Protein AF-A0AAD4F049-F1 (afdb_monomer)

Nearest PDB structures (foldseek):
  7xn9-assembly1_A  TM=3.601E-01  e=4.756E+00  Homo sapiens
  7am2-assembly1_Aa  TM=3.212E-01  e=9.828E+00  Leishmania tarentolae

Organism: NCBI:txid669026

pLDDT: mean 72.78, std 15.52, range [33.69, 90.5]

InterPro domains:
  IPR034543 Long chronological lifespan protein 2 [PTHR38425] (4-133)
  IPR060592 Long 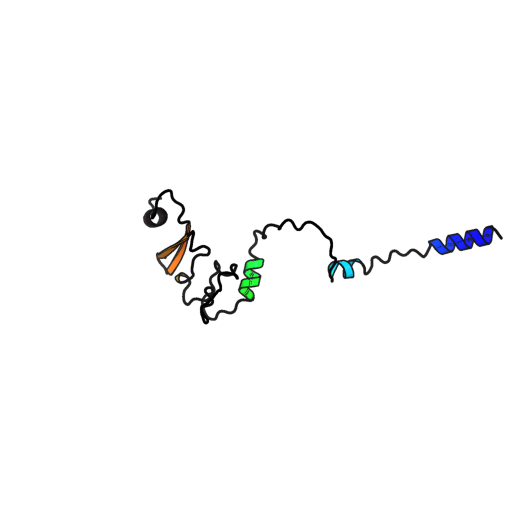chronological lifespan protein 2, C-terminal domain [PF28115] (82-130)

Solvent-accessible surface area (backbone atoms only — not comparable to full-atom values): 8768 Å² total; per-residue (Å²): 110,74,69,60,54,54,53,53,57,59,58,66,65,75,69,76,72,82,76,65,85,52,55,58,58,49,67,74,71,57,86,76,91,68,93,62,84,77,69,83,72,77,78,73,95,62,62,61,67,59,52,57,50,55,75,71,57,87,58,98,60,38,68,37,78,67,48,68,87,52,76,82,80,71,71,86,60,102,84,61,61,78,31,51,34,90,44,77,50,69,44,67,55,70,46,64,92,54,32,45,78,45,79,50,80,93,63,40,61,49,67,41,55,53,75,53,100,44,90,67,43,39,60,52,50,52,56,28,48,77,70,74,67,112

Secondary structure (DSSP, 8-state):
-HHHHHHHHHHHGGG----TTTHHHHHHHS----------PPPPSSSHHHHHHHHH---SSEEPGGGTT-STT--S-TT--TTEESSGGGPPPS-TTTEEEEEPGGG-EEEEE--SSSTTHHHHHHHHHHTT--

Structure (mmCIF, N/CA/C/O backbone):
data_AF-A0AAD4F049-F1
#
_entry.id   AF-A0AAD4F049-F1
#
loop_
_atom_site.group_PDB
_atom_site.id
_atom_site.type_symbol
_atom_site.label_atom_id
_atom_site.label_alt_id
_atom_site.label_comp_id
_atom_site.label_asym_id
_atom_site.label_entity_id
_atom_site.label_seq_id
_atom_site.pdbx_PDB_ins_code
_atom_site.Cartn_x
_atom_site.Cartn_y
_atom_site.Cartn_z
_atom_site.occupancy
_atom_site.B_iso_or_equiv
_atom_site.auth_seq_id
_atom_site.auth_comp_id
_atom_site.auth_asym_id
_atom_site.auth_atom_id
_atom_site.pdbx_PDB_model_num
ATOM 1 N N . MET A 1 1 ? 42.453 15.780 -72.897 1.00 61.88 1 MET A N 1
ATOM 2 C CA . MET A 1 1 ? 42.670 15.501 -71.460 1.00 61.88 1 MET A CA 1
ATOM 3 C C . MET A 1 1 ? 41.583 16.058 -70.543 1.00 61.88 1 MET A C 1
ATOM 5 O O . MET A 1 1 ? 41.029 15.272 -69.794 1.00 61.88 1 MET A O 1
ATOM 9 N N . MET A 1 2 ? 41.174 17.329 -70.645 1.00 69.31 2 MET A N 1
ATOM 10 C CA . MET A 1 2 ? 40.151 17.922 -69.751 1.00 69.31 2 MET A CA 1
ATOM 11 C C . MET A 1 2 ? 38.786 17.189 -69.731 1.00 69.31 2 MET A C 1
ATOM 13 O O . MET A 1 2 ? 38.181 17.028 -68.678 1.00 69.31 2 MET A O 1
ATOM 17 N N . ARG A 1 3 ? 38.311 16.691 -70.885 1.00 72.38 3 ARG A N 1
ATOM 18 C CA . ARG A 1 3 ? 37.024 15.970 -70.994 1.00 72.38 3 ARG A CA 1
ATOM 19 C C . ARG A 1 3 ? 37.028 14.592 -70.322 1.00 72.38 3 ARG A C 1
ATOM 21 O O . ARG A 1 3 ? 36.008 14.181 -69.787 1.00 72.38 3 ARG A O 1
ATOM 28 N N . LEU A 1 4 ? 38.171 13.906 -70.324 1.00 76.50 4 LEU A N 1
ATOM 29 C CA . LEU A 1 4 ? 38.323 12.605 -69.665 1.00 76.50 4 LEU A CA 1
ATOM 30 C C . LEU A 1 4 ? 38.364 12.767 -68.143 1.00 76.50 4 LEU A C 1
ATOM 32 O O . LEU A 1 4 ? 37.747 11.985 -67.433 1.00 76.50 4 LEU A O 1
ATOM 36 N N . VAL A 1 5 ? 39.008 13.831 -67.656 1.00 80.06 5 VAL A N 1
ATOM 37 C CA . VAL A 1 5 ? 39.028 14.180 -66.227 1.00 80.06 5 VAL A CA 1
ATOM 38 C C . VAL A 1 5 ? 37.625 14.542 -65.729 1.00 80.06 5 VAL A C 1
ATOM 40 O O . VAL A 1 5 ? 37.215 14.076 -64.672 1.00 80.06 5 VAL A O 1
ATOM 43 N N . ALA A 1 6 ? 36.855 15.303 -66.513 1.00 79.50 6 ALA A N 1
ATOM 44 C CA . ALA A 1 6 ? 35.480 15.662 -66.161 1.00 79.50 6 ALA A CA 1
ATOM 45 C C . ALA A 1 6 ? 34.540 14.443 -66.096 1.00 79.50 6 ALA A C 1
ATOM 47 O O . ALA A 1 6 ? 33.735 14.339 -65.174 1.00 79.50 6 ALA A O 1
ATOM 48 N N . LEU A 1 7 ? 34.665 13.499 -67.036 1.00 80.00 7 LEU A N 1
ATOM 49 C CA . LEU A 1 7 ? 33.872 12.264 -67.034 1.00 80.00 7 LEU A CA 1
ATOM 50 C C . LEU A 1 7 ? 34.252 11.334 -65.874 1.00 80.00 7 LEU A C 1
ATOM 52 O O . LEU A 1 7 ? 33.374 10.717 -65.276 1.00 80.00 7 LEU A O 1
ATOM 56 N N . LEU A 1 8 ? 35.538 11.280 -65.517 1.00 78.06 8 LEU A N 1
ATOM 57 C CA . LEU A 1 8 ? 36.014 10.512 -64.367 1.00 78.06 8 LEU A CA 1
ATOM 58 C C . LEU A 1 8 ? 35.466 11.082 -63.048 1.00 78.06 8 LEU A C 1
ATOM 60 O O . LEU A 1 8 ? 34.986 10.329 -62.206 1.00 78.06 8 LEU A O 1
ATOM 64 N N . LEU A 1 9 ? 35.467 12.411 -62.898 1.00 74.94 9 LEU A N 1
ATOM 65 C CA . LEU A 1 9 ? 34.910 13.101 -61.729 1.00 74.94 9 LEU A CA 1
ATOM 66 C C . LEU A 1 9 ? 33.395 12.902 -61.592 1.00 74.94 9 LEU A C 1
ATOM 68 O O . LEU A 1 9 ? 32.906 12.750 -60.476 1.00 74.94 9 LEU A O 1
ATOM 72 N N . LEU A 1 10 ? 32.657 12.853 -62.705 1.00 74.62 10 LEU A N 1
ATOM 73 C CA . LEU A 1 10 ? 31.208 12.634 -62.688 1.00 74.62 10 LEU A CA 1
ATOM 74 C C . LEU A 1 10 ? 30.830 11.180 -62.352 1.00 74.62 10 LEU A C 1
ATOM 76 O O . LEU A 1 10 ? 29.785 10.938 -61.757 1.00 74.62 10 LEU A O 1
ATOM 80 N N . ALA A 1 11 ? 31.684 10.208 -62.685 1.00 73.12 11 ALA A N 1
ATOM 81 C CA . ALA A 1 11 ? 31.480 8.814 -62.291 1.00 73.12 11 ALA A CA 1
ATOM 82 C C . ALA A 1 11 ? 31.688 8.605 -60.777 1.00 73.12 11 ALA A C 1
ATOM 84 O O . ALA A 1 11 ? 30.959 7.836 -60.150 1.00 73.12 11 ALA A O 1
ATOM 85 N N . LEU A 1 12 ? 32.630 9.336 -60.171 1.00 69.19 12 LEU A N 1
ATOM 86 C CA . LEU A 1 12 ? 32.981 9.227 -58.749 1.00 69.19 12 LEU A CA 1
ATOM 87 C C . LEU A 1 12 ? 31.875 9.713 -57.790 1.00 69.19 12 LEU A C 1
ATOM 89 O O . LEU A 1 12 ? 31.837 9.273 -56.644 1.00 69.19 12 LEU A O 1
ATOM 93 N N . THR A 1 13 ? 30.949 10.571 -58.231 1.00 64.75 13 THR A N 1
ATOM 94 C CA . THR A 1 13 ? 29.853 11.081 -57.379 1.00 64.75 13 THR A CA 1
ATOM 95 C C . THR A 1 13 ? 28.629 10.163 -57.329 1.00 64.75 13 THR A C 1
ATOM 97 O O . THR A 1 13 ? 27.791 10.312 -56.443 1.00 64.75 13 THR A O 1
ATOM 100 N N . SER A 1 14 ? 28.533 9.179 -58.230 1.00 60.84 14 SER A N 1
ATOM 101 C CA . SER A 1 14 ? 27.396 8.246 -58.308 1.00 60.84 14 SER A CA 1
ATOM 102 C C . SER A 1 14 ? 27.441 7.094 -57.289 1.00 60.84 14 SER A C 1
ATOM 104 O O . SER A 1 14 ? 26.481 6.337 -57.171 1.00 60.84 14 SER A O 1
ATOM 106 N N . ALA A 1 15 ? 28.527 6.984 -56.514 1.00 58.94 15 ALA A N 1
ATOM 107 C CA . ALA A 1 15 ? 28.755 5.912 -55.539 1.00 58.94 15 ALA A CA 1
ATOM 108 C C . ALA A 1 15 ? 28.466 6.305 -54.074 1.00 58.94 15 ALA A C 1
ATOM 110 O O . ALA A 1 15 ? 28.799 5.551 -53.160 1.00 58.94 15 ALA A O 1
ATOM 111 N N . VAL A 1 16 ? 27.841 7.459 -53.814 1.00 58.44 16 VAL A N 1
ATOM 112 C CA . VAL A 1 16 ? 27.399 7.818 -52.455 1.00 58.44 16 VAL A CA 1
ATOM 113 C C . VAL A 1 16 ? 26.030 7.189 -52.192 1.00 58.44 16 VAL A C 1
ATOM 115 O O . VAL A 1 16 ? 24.990 7.839 -52.256 1.00 58.44 16 VAL A O 1
ATOM 118 N N . SER A 1 17 ? 26.019 5.890 -51.894 1.00 59.31 17 SER A N 1
ATOM 119 C CA . SER A 1 17 ? 24.889 5.273 -51.202 1.00 59.31 17 SER A CA 1
ATOM 120 C C . SER A 1 17 ? 25.008 5.616 -49.720 1.00 59.31 17 SER A C 1
ATOM 122 O O . SER A 1 17 ? 25.937 5.156 -49.053 1.00 59.31 17 SER A O 1
ATOM 124 N N . ALA A 1 18 ? 24.088 6.407 -49.176 1.00 54.81 18 ALA A N 1
ATOM 125 C CA . ALA A 1 18 ? 23.991 6.544 -47.732 1.00 54.81 18 ALA A CA 1
ATOM 126 C C . ALA A 1 18 ? 23.428 5.227 -47.163 1.00 54.81 18 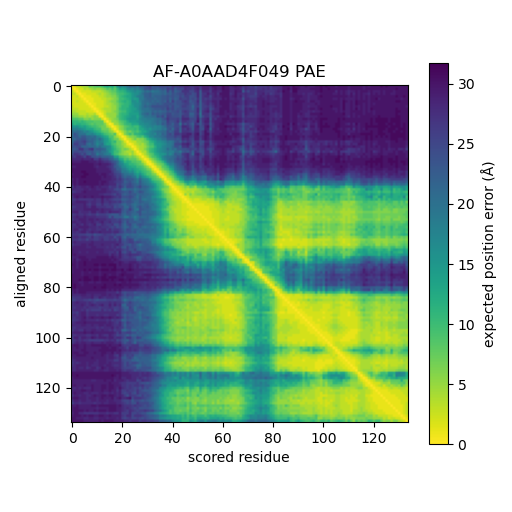ALA A C 1
ATOM 128 O O . ALA A 1 18 ? 22.225 4.977 -47.223 1.00 54.81 18 ALA A O 1
ATOM 129 N N . GLN A 1 19 ? 24.304 4.338 -46.681 1.00 55.53 19 GLN A N 1
ATOM 130 C CA . GLN A 1 19 ? 23.925 3.089 -46.011 1.00 55.53 19 GLN A CA 1
ATOM 131 C C . GLN A 1 19 ? 23.329 3.394 -44.627 1.00 55.53 19 GLN A C 1
ATOM 133 O O . GLN A 1 19 ? 23.933 3.141 -43.592 1.00 55.53 19 GLN A O 1
ATOM 138 N N . PHE A 1 20 ? 22.105 3.918 -44.598 1.00 55.56 20 PHE A N 1
ATOM 139 C CA . PHE A 1 20 ? 21.299 4.017 -43.375 1.00 55.56 20 PHE A CA 1
ATOM 140 C C . PHE A 1 20 ? 20.708 2.661 -42.937 1.00 55.56 20 PHE A C 1
ATOM 142 O O . PHE A 1 20 ? 19.957 2.607 -41.971 1.00 55.56 20 PHE A O 1
ATOM 149 N N . GLY A 1 21 ? 21.050 1.560 -43.617 1.00 56.00 21 GLY A N 1
ATOM 150 C CA . GLY A 1 21 ? 20.463 0.232 -43.403 1.00 56.00 21 GLY A CA 1
ATOM 151 C C . GLY A 1 21 ? 20.922 -0.522 -42.150 1.00 56.00 21 GLY A C 1
ATOM 152 O O . GLY A 1 21 ? 20.394 -1.592 -41.894 1.00 56.00 21 GLY A O 1
ATOM 153 N N . GLY A 1 22 ? 21.886 0.005 -41.384 1.00 57.00 22 GLY A N 1
ATOM 154 C CA . GLY A 1 22 ? 22.357 -0.608 -40.127 1.00 57.00 22 GLY A CA 1
ATOM 155 C C . GLY A 1 22 ? 22.693 0.385 -39.008 1.00 57.00 22 GLY A C 1
ATOM 156 O O . GLY A 1 22 ? 22.951 -0.020 -37.879 1.00 57.00 22 GLY A O 1
ATOM 157 N N . PHE A 1 23 ? 22.655 1.694 -39.286 1.00 60.00 23 PHE A N 1
ATOM 158 C CA . PHE A 1 23 ? 22.853 2.736 -38.272 1.00 60.00 23 PHE A CA 1
ATOM 159 C C . PHE A 1 23 ? 21.728 2.727 -37.227 1.00 60.00 23 PHE A C 1
ATOM 161 O O . PHE A 1 23 ? 21.985 2.895 -36.038 1.00 60.00 23 PHE A O 1
ATOM 168 N N . PHE A 1 24 ? 20.488 2.478 -37.662 1.00 57.94 24 PHE A N 1
ATOM 169 C CA . PHE A 1 24 ? 19.346 2.357 -36.758 1.00 57.94 24 PHE A CA 1
ATOM 170 C C . PHE A 1 24 ? 19.466 1.111 -35.872 1.00 57.94 24 PHE A C 1
ATOM 172 O O . PHE A 1 24 ? 19.338 1.231 -34.661 1.00 57.94 24 PHE A O 1
ATOM 179 N N . ASP A 1 25 ? 19.830 -0.057 -36.401 1.00 62.06 25 ASP A N 1
ATOM 180 C CA . ASP A 1 25 ? 20.053 -1.226 -35.539 1.00 62.06 25 ASP A CA 1
ATOM 181 C C . ASP A 1 25 ? 21.131 -0.958 -34.482 1.00 62.06 25 ASP A C 1
ATOM 183 O O . ASP A 1 25 ? 20.944 -1.282 -33.314 1.00 62.06 25 ASP A O 1
ATOM 187 N N . GLN A 1 26 ? 22.226 -0.285 -34.838 1.00 57.62 26 GLN A N 1
ATOM 188 C CA . GLN A 1 26 ? 23.323 -0.021 -33.905 1.00 57.62 26 GLN A CA 1
ATOM 189 C C . GLN A 1 26 ? 23.000 1.070 -32.867 1.00 57.62 26 GLN A C 1
ATOM 191 O O . GLN A 1 26 ? 23.416 0.960 -31.715 1.00 57.62 26 GLN A O 1
ATOM 196 N N . MET A 1 27 ? 22.212 2.087 -33.229 1.00 58.25 27 MET A N 1
ATOM 197 C CA . MET A 1 27 ? 21.791 3.140 -32.294 1.00 58.25 27 MET A CA 1
ATOM 198 C C . MET A 1 27 ? 20.699 2.661 -31.322 1.00 58.25 27 MET A C 1
ATOM 200 O O . MET A 1 27 ? 20.629 3.152 -30.197 1.00 58.25 27 MET A O 1
ATOM 204 N N . PHE A 1 28 ? 19.878 1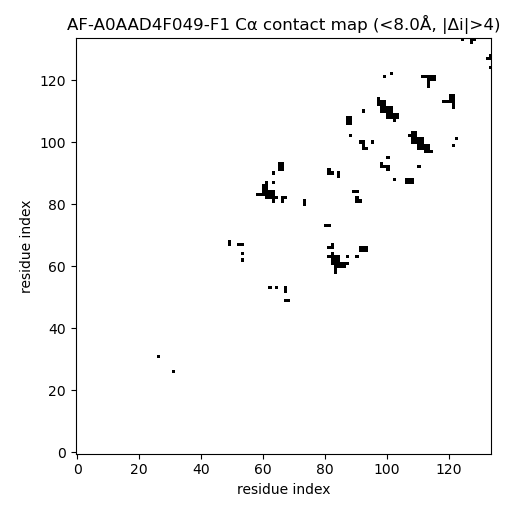.683 -31.726 1.00 63.38 28 PHE A N 1
ATOM 205 C CA . PHE A 1 28 ? 18.793 1.136 -30.905 1.00 63.38 28 PHE A CA 1
ATOM 206 C C . PHE A 1 28 ? 19.176 -0.145 -30.140 1.00 63.38 28 PHE A C 1
ATOM 208 O O . PHE A 1 28 ? 18.505 -0.474 -29.164 1.00 63.38 28 PHE A O 1
ATOM 215 N N . SER A 1 29 ? 20.253 -0.849 -30.522 1.00 55.38 29 SER A N 1
ATOM 216 C CA . SER A 1 29 ? 20.669 -2.102 -29.861 1.00 55.38 29 SER A CA 1
ATOM 217 C C . SER A 1 29 ? 21.842 -1.983 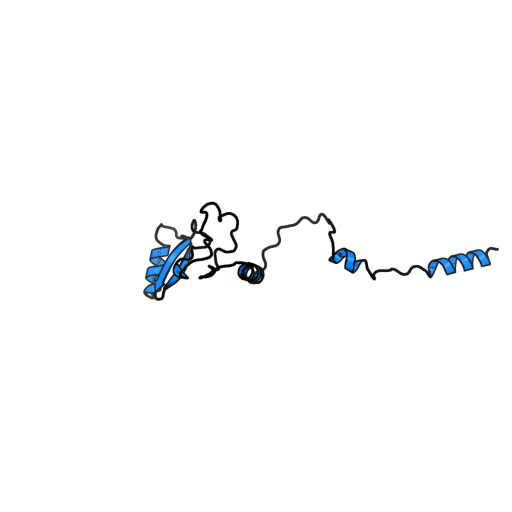-28.881 1.00 55.38 29 SER A C 1
ATOM 219 O O . SER A 1 29 ? 22.100 -2.941 -28.152 1.00 55.38 29 SER A O 1
ATOM 221 N N . GLY A 1 30 ? 22.538 -0.844 -28.778 1.00 54.22 30 GLY A N 1
ATOM 222 C CA . GLY A 1 30 ? 23.674 -0.774 -27.855 1.00 54.22 30 GLY A CA 1
ATOM 223 C C . GLY A 1 30 ? 24.322 0.593 -27.669 1.00 54.22 30 GLY A C 1
ATOM 224 O O . GLY A 1 30 ? 25.188 0.986 -28.437 1.00 54.22 30 GLY A O 1
ATOM 225 N N . GLY A 1 31 ? 23.991 1.248 -26.551 1.00 55.09 31 GLY A N 1
ATOM 226 C CA . GLY A 1 31 ? 24.962 2.025 -25.771 1.00 55.09 31 GLY A CA 1
ATOM 227 C C . GLY A 1 31 ? 25.519 3.301 -26.407 1.00 55.09 31 GLY A C 1
ATOM 228 O O . GLY A 1 31 ? 26.731 3.455 -26.510 1.00 55.09 31 GLY A O 1
ATOM 229 N N . GLY A 1 32 ? 24.657 4.257 -26.756 1.00 45.31 32 GLY A N 1
ATOM 230 C CA . GLY A 1 32 ? 25.068 5.635 -27.030 1.00 45.31 32 GLY A CA 1
ATOM 231 C C . GLY A 1 32 ? 25.015 6.497 -25.767 1.00 45.31 32 GLY A C 1
ATOM 232 O O . GLY A 1 32 ? 23.940 6.945 -25.376 1.00 45.31 32 GLY A O 1
ATOM 233 N N . GLN A 1 33 ? 26.168 6.762 -25.142 1.00 49.44 33 GLN A N 1
ATOM 234 C CA . GLN A 1 33 ? 26.315 7.855 -24.177 1.00 49.44 33 GLN A CA 1
ATOM 235 C C . GLN A 1 33 ? 26.094 9.194 -24.894 1.00 49.44 33 GLN A C 1
ATOM 237 O O . GLN A 1 33 ? 27.014 9.771 -25.467 1.00 49.44 33 GLN A O 1
ATOM 242 N N . GLN A 1 34 ? 24.870 9.709 -24.836 1.00 46.44 34 GLN A N 1
ATOM 243 C CA . GLN A 1 34 ? 24.624 11.139 -24.945 1.00 46.44 34 GLN A CA 1
ATOM 244 C C . GLN A 1 34 ? 24.367 11.680 -23.544 1.00 46.44 34 GLN A C 1
ATOM 246 O O . GLN A 1 34 ? 23.420 11.277 -22.869 1.00 46.44 34 GLN A O 1
ATOM 251 N N . GLN A 1 35 ? 25.231 12.605 -23.121 1.00 45.75 35 GLN A N 1
ATOM 252 C CA . GLN A 1 35 ? 25.029 13.506 -21.989 1.00 45.75 35 GLN A CA 1
ATOM 253 C C . GLN A 1 35 ? 23.827 14.425 -22.265 1.00 45.75 35 GLN A C 1
ATOM 255 O O . GLN A 1 35 ? 23.968 15.627 -22.469 1.00 45.75 35 GLN A O 1
ATOM 260 N N . HIS A 1 36 ? 22.622 13.868 -22.277 1.00 46.38 36 HIS A N 1
ATOM 261 C CA . HIS A 1 36 ? 21.435 14.637 -21.960 1.00 46.38 36 HIS A CA 1
ATOM 262 C C . HIS A 1 36 ? 21.333 14.686 -20.442 1.00 46.38 36 HIS A C 1
ATOM 264 O O . HIS A 1 36 ? 21.469 13.664 -19.771 1.00 46.38 36 HIS A O 1
ATOM 270 N N . HIS A 1 37 ? 21.120 15.885 -19.904 1.00 48.53 37 HIS A N 1
ATOM 271 C CA . HIS A 1 37 ? 20.686 16.059 -18.526 1.00 48.53 37 HIS A CA 1
ATOM 272 C C . HIS A 1 37 ? 19.472 15.150 -18.314 1.00 48.53 37 HIS A C 1
ATOM 274 O O . HIS A 1 37 ? 18.384 15.454 -18.802 1.00 48.53 37 HIS A O 1
ATOM 280 N N . GLN A 1 38 ? 19.669 14.015 -17.644 1.00 50.97 38 GLN A N 1
ATOM 281 C CA . GLN A 1 38 ? 18.584 13.176 -17.167 1.00 50.97 38 GLN A CA 1
ATOM 282 C C . GLN A 1 38 ? 17.883 13.976 -16.070 1.00 50.97 38 GLN A C 1
ATOM 284 O O . GLN A 1 38 ? 18.160 13.818 -14.884 1.00 50.97 38 GLN A O 1
ATOM 289 N N . GLN A 1 39 ? 16.995 14.893 -16.462 1.00 59.47 39 GLN A N 1
ATOM 290 C CA . GLN A 1 39 ? 15.890 15.231 -15.585 1.00 59.47 39 GLN A CA 1
ATOM 291 C C . GLN A 1 39 ? 15.197 13.907 -15.295 1.00 59.47 39 GLN A C 1
ATOM 293 O O . GLN A 1 39 ? 14.779 13.219 -16.228 1.00 59.47 39 GLN A O 1
ATOM 298 N N . ALA A 1 40 ? 15.157 13.528 -14.018 1.00 65.06 40 ALA A N 1
ATOM 299 C CA . ALA A 1 40 ? 14.413 12.366 -13.571 1.00 65.06 40 ALA A CA 1
ATOM 300 C C . ALA A 1 40 ? 12.995 12.469 -14.150 1.00 65.06 40 ALA A C 1
ATOM 302 O O . ALA A 1 40 ? 12.239 13.381 -13.813 1.00 65.06 40 ALA A O 1
ATOM 303 N N . GLN A 1 41 ? 12.676 11.595 -15.102 1.00 74.50 41 GLN A N 1
ATOM 304 C CA . GLN A 1 41 ? 11.337 11.514 -15.658 1.00 74.50 41 GLN A CA 1
ATOM 305 C C . GLN A 1 41 ? 10.417 10.939 -14.587 1.00 74.50 41 GLN A C 1
ATOM 307 O O . GLN A 1 41 ? 10.787 10.001 -13.879 1.00 74.50 41 GLN A O 1
ATOM 312 N N . ASN A 1 42 ? 9.225 11.520 -14.458 1.00 79.75 42 ASN A N 1
ATOM 313 C CA . ASN A 1 42 ? 8.211 10.991 -13.556 1.00 79.75 42 ASN A CA 1
ATOM 314 C C . ASN A 1 42 ? 7.894 9.539 -13.924 1.00 79.75 42 ASN A C 1
ATOM 316 O O . ASN A 1 42 ? 7.832 9.191 -15.107 1.00 79.75 42 ASN A O 1
ATOM 320 N N . VAL A 1 43 ? 7.669 8.713 -12.903 1.00 79.25 43 VAL A N 1
ATOM 321 C CA . VAL A 1 43 ? 7.225 7.330 -13.086 1.00 79.25 43 VAL A CA 1
ATOM 322 C C . VAL A 1 43 ? 5.896 7.342 -13.861 1.00 79.25 43 VAL A C 1
ATOM 324 O O . VAL A 1 43 ? 5.037 8.181 -13.562 1.00 79.25 43 VAL A O 1
ATOM 327 N N . PRO A 1 44 ? 5.713 6.461 -14.863 1.00 81.19 44 PRO A N 1
ATOM 328 C CA . PRO A 1 44 ? 4.451 6.346 -15.586 1.00 81.19 44 PRO A CA 1
ATOM 329 C C . PRO A 1 44 ? 3.266 6.156 -14.633 1.00 81.19 44 PRO A C 1
ATOM 331 O O . PRO A 1 44 ? 3.370 5.441 -13.643 1.00 81.19 44 PRO A O 1
ATOM 334 N N . SER A 1 45 ? 2.119 6.769 -14.941 1.00 82.38 45 SER A N 1
ATOM 335 C CA . SER A 1 45 ? 0.888 6.607 -14.144 1.00 82.38 45 SER A CA 1
ATOM 336 C C . SER A 1 45 ? 0.188 5.258 -14.356 1.00 82.38 45 SER A C 1
ATOM 338 O O . SER A 1 45 ? -0.876 5.021 -13.788 1.00 82.38 45 SER A O 1
ATOM 340 N N . ASP A 1 46 ? 0.734 4.398 -15.213 1.00 87.62 46 ASP A N 1
ATOM 341 C CA . ASP A 1 46 ? 0.217 3.056 -15.447 1.00 87.62 46 ASP A CA 1
ATOM 342 C C . ASP A 1 46 ? 0.768 2.043 -14.428 1.00 87.62 46 ASP A C 1
ATOM 344 O O . ASP A 1 46 ? 1.714 2.300 -13.688 1.00 87.62 46 ASP A O 1
ATOM 348 N N . SER A 1 47 ? 0.165 0.855 -14.391 1.00 84.88 47 SER A N 1
ATOM 349 C CA . SER A 1 47 ? 0.576 -0.226 -13.492 1.00 84.88 47 SER A CA 1
ATOM 350 C C . SER A 1 47 ? 1.623 -1.171 -14.097 1.00 84.88 47 SER A C 1
ATOM 352 O O . SER A 1 47 ? 1.843 -2.254 -13.558 1.00 84.88 47 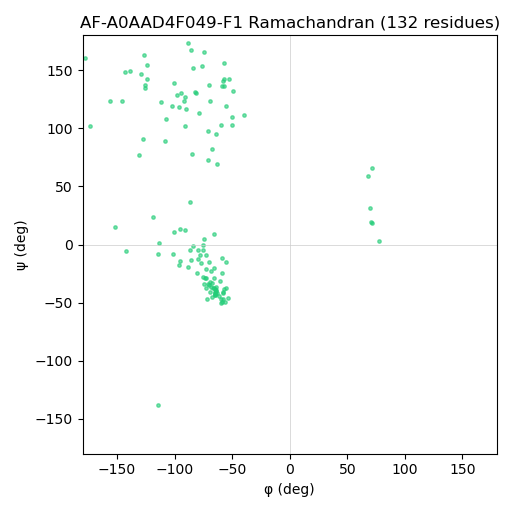SER A O 1
ATOM 354 N N . SER A 1 48 ? 2.256 -0.835 -15.228 1.00 87.50 48 SER A N 1
ATOM 355 C CA . SER A 1 48 ? 3.137 -1.763 -15.956 1.00 87.50 48 SER A CA 1
ATOM 356 C C . SER A 1 48 ? 4.389 -2.141 -15.161 1.00 87.50 48 SER A C 1
ATOM 358 O O . SER A 1 48 ? 4.718 -3.326 -15.083 1.00 87.50 48 SER A O 1
ATOM 360 N N . VAL A 1 49 ? 5.030 -1.163 -14.510 1.00 83.75 49 VAL A N 1
ATOM 361 C CA . VAL A 1 49 ? 6.199 -1.366 -13.636 1.00 83.75 49 VAL A CA 1
ATOM 362 C C . VAL A 1 49 ? 5.835 -2.296 -12.481 1.00 83.75 49 VAL A C 1
ATOM 364 O O . VAL A 1 49 ? 6.474 -3.332 -12.294 1.00 83.75 49 VAL A O 1
ATOM 367 N N . TYR A 1 50 ? 4.731 -1.988 -11.798 1.00 82.44 50 TYR A N 1
ATOM 368 C CA . TYR A 1 50 ? 4.190 -2.802 -10.716 1.00 82.44 50 TYR A CA 1
ATOM 369 C C . TYR A 1 50 ? 3.913 -4.247 -11.163 1.00 82.44 50 TYR A C 1
ATOM 371 O O . TYR A 1 50 ? 4.365 -5.200 -10.531 1.00 82.44 50 TYR A O 1
ATOM 379 N N . ARG A 1 51 ? 3.214 -4.441 -12.291 1.00 86.69 51 ARG A N 1
ATOM 380 C CA . ARG A 1 51 ? 2.870 -5.778 -12.809 1.00 86.69 51 ARG A CA 1
ATOM 381 C C . ARG A 1 51 ? 4.107 -6.584 -13.190 1.00 86.69 51 ARG A C 1
ATOM 383 O O . ARG A 1 51 ? 4.141 -7.790 -12.951 1.00 86.69 51 ARG A O 1
ATOM 390 N N . ALA A 1 52 ? 5.110 -5.934 -13.778 1.00 86.81 52 ALA A N 1
ATOM 391 C CA . ALA A 1 52 ? 6.372 -6.576 -14.122 1.00 86.81 52 ALA A CA 1
ATOM 392 C C . ALA A 1 52 ? 7.141 -7.015 -12.869 1.00 86.81 52 ALA A C 1
ATOM 394 O O . ALA A 1 52 ? 7.743 -8.088 -12.874 1.00 86.81 52 ALA A O 1
ATOM 395 N N . GLN A 1 53 ? 7.104 -6.217 -11.800 1.00 83.12 53 GLN A N 1
ATOM 396 C CA . GLN A 1 53 ? 7.736 -6.553 -10.529 1.00 83.12 53 GLN A CA 1
ATOM 397 C C . GLN A 1 53 ? 6.984 -7.670 -9.801 1.00 83.12 53 GLN A C 1
ATOM 399 O O . GLN A 1 53 ? 7.601 -8.667 -9.437 1.00 83.12 53 GLN A O 1
ATOM 404 N N . TYR A 1 54 ? 5.656 -7.574 -9.709 1.00 83.69 54 TYR A N 1
ATOM 405 C CA . TYR A 1 54 ? 4.787 -8.612 -9.149 1.00 83.69 54 TYR A CA 1
ATOM 406 C C . TYR A 1 54 ? 5.023 -9.973 -9.815 1.00 83.69 54 TYR A C 1
ATOM 408 O O . TYR A 1 54 ? 5.201 -10.974 -9.132 1.00 83.69 54 TYR A O 1
ATOM 416 N N . ALA A 1 55 ? 5.099 -10.014 -11.152 1.00 84.94 55 ALA A N 1
ATOM 417 C CA . ALA A 1 55 ? 5.326 -11.251 -11.904 1.00 84.94 55 ALA A CA 1
ATOM 418 C C . ALA A 1 55 ? 6.706 -11.891 -11.662 1.00 84.94 55 ALA A C 1
ATOM 420 O O . ALA A 1 55 ? 6.891 -13.073 -11.943 1.00 84.94 55 ALA A O 1
ATOM 421 N N . ARG A 1 56 ? 7.685 -11.117 -11.179 1.00 83.50 56 ARG A N 1
ATOM 422 C CA . ARG A 1 56 ? 9.040 -11.590 -10.855 1.00 83.50 56 ARG A CA 1
ATOM 423 C C . ARG A 1 56 ? 9.199 -11.948 -9.377 1.00 83.50 56 ARG A C 1
ATOM 425 O O . ARG A 1 56 ? 10.187 -12.583 -9.019 1.00 83.50 56 ARG A O 1
ATOM 432 N N . SER A 1 57 ? 8.265 -11.534 -8.526 1.00 81.94 57 SER A N 1
ATOM 433 C CA . SER A 1 57 ? 8.271 -11.839 -7.099 1.00 81.94 57 SER A CA 1
ATOM 434 C C . SER A 1 57 ? 7.705 -13.234 -6.847 1.00 81.94 57 SER A C 1
ATOM 436 O O . SER A 1 57 ? 6.630 -13.581 -7.326 1.00 81.94 57 SER A O 1
ATOM 438 N N . HIS A 1 58 ? 8.422 -14.036 -6.063 1.00 82.19 58 HIS A N 1
ATOM 439 C CA . HIS A 1 58 ? 7.957 -15.350 -5.629 1.00 82.19 58 HIS A CA 1
ATOM 440 C C . HIS A 1 58 ? 7.360 -15.259 -4.221 1.00 82.19 58 HIS A C 1
ATOM 442 O O . HIS A 1 58 ? 7.977 -14.700 -3.315 1.00 82.19 58 HIS A O 1
ATOM 448 N N . CYS A 1 59 ? 6.148 -15.785 -4.052 1.00 82.31 59 CYS A N 1
ATOM 449 C CA . CYS A 1 59 ? 5.437 -15.856 -2.783 1.00 82.31 59 CYS A CA 1
ATOM 450 C C . CYS A 1 59 ? 4.414 -16.993 -2.860 1.00 82.31 59 CYS A C 1
ATOM 452 O O . CYS A 1 59 ? 3.559 -16.983 -3.742 1.00 82.31 59 CYS A O 1
ATOM 454 N N . ASP A 1 60 ? 4.491 -17.951 -1.936 1.00 83.81 60 ASP A N 1
ATOM 455 C CA . ASP A 1 60 ? 3.551 -19.082 -1.875 1.00 83.81 60 ASP A CA 1
ATOM 456 C C . ASP A 1 60 ? 2.206 -18.712 -1.225 1.00 83.81 60 ASP A C 1
ATOM 458 O O . ASP A 1 60 ? 1.243 -19.474 -1.291 1.00 83.81 60 ASP A O 1
ATOM 462 N N . ASN A 1 61 ? 2.142 -17.545 -0.576 1.00 85.25 61 ASN A N 1
ATOM 463 C CA . ASN A 1 61 ? 0.957 -17.030 0.106 1.00 85.25 61 ASN A CA 1
ATOM 464 C C . ASN A 1 61 ? 0.435 -15.761 -0.595 1.00 85.25 61 ASN A C 1
ATOM 466 O O . ASN A 1 61 ? 0.365 -15.690 -1.820 1.00 85.25 61 ASN A O 1
ATOM 470 N N . TYR A 1 62 ? 0.042 -14.744 0.174 1.00 84.62 62 TYR A N 1
ATOM 471 C CA . TYR A 1 62 ? -0.471 -13.493 -0.360 1.00 84.62 62 TYR A CA 1
ATOM 472 C C . TYR A 1 62 ? 0.646 -12.462 -0.547 1.00 84.62 62 TYR A C 1
ATOM 474 O O . TYR A 1 62 ? 1.314 -12.088 0.417 1.00 84.62 62 TYR A O 1
ATOM 482 N N . LEU A 1 63 ? 0.798 -11.961 -1.777 1.00 85.19 63 LEU A N 1
ATOM 483 C CA . LEU A 1 63 ? 1.746 -10.902 -2.118 1.00 85.19 63 LEU A CA 1
ATOM 484 C C . LEU A 1 63 ? 1.095 -9.511 -1.976 1.00 85.19 63 LEU A C 1
ATOM 486 O O . LEU A 1 63 ? 0.146 -9.176 -2.685 1.00 85.19 63 LEU A O 1
ATOM 490 N N . CYS A 1 64 ? 1.612 -8.694 -1.064 1.00 85.25 64 CYS A N 1
ATOM 491 C CA . CYS A 1 64 ? 1.148 -7.351 -0.751 1.00 85.25 64 CYS A CA 1
ATOM 492 C C . CYS A 1 64 ? 1.442 -6.378 -1.900 1.00 85.25 64 CYS A C 1
ATOM 494 O O . CYS A 1 64 ? 2.605 -6.214 -2.258 1.00 85.25 64 CYS A O 1
ATOM 496 N N . PRO A 1 65 ? 0.430 -5.685 -2.450 1.00 78.31 65 PRO A N 1
ATOM 497 C CA . PRO A 1 65 ? 0.626 -4.764 -3.567 1.00 78.31 65 PRO A CA 1
ATOM 498 C C . PRO A 1 65 ? 1.402 -3.499 -3.173 1.00 78.31 65 PRO A C 1
ATOM 500 O O . PRO A 1 65 ? 2.294 -3.071 -3.892 1.00 78.31 65 PRO A O 1
ATOM 503 N N . ASP A 1 66 ? 1.117 -2.934 -2.003 1.00 73.50 66 ASP A N 1
ATOM 504 C CA . ASP A 1 66 ? 1.574 -1.581 -1.657 1.00 73.50 66 ASP A CA 1
ATOM 505 C C . ASP A 1 66 ? 3.053 -1.513 -1.226 1.00 73.50 66 ASP A C 1
ATOM 507 O O . ASP A 1 66 ? 3.605 -0.434 -1.043 1.00 73.50 66 ASP A O 1
ATOM 511 N N . THR A 1 67 ? 3.709 -2.659 -1.029 1.00 67.25 67 THR A N 1
ATOM 512 C CA . THR A 1 67 ? 5.049 -2.742 -0.420 1.00 67.25 67 THR A CA 1
ATOM 513 C C . THR A 1 67 ? 6.121 -3.230 -1.393 1.00 67.25 67 THR A C 1
ATOM 515 O O . THR A 1 67 ? 7.269 -3.392 -0.989 1.00 67.25 67 THR A O 1
ATOM 518 N N . LEU A 1 68 ? 5.768 -3.494 -2.658 1.00 65.38 68 LEU A N 1
ATOM 519 C CA . LEU A 1 68 ? 6.708 -4.033 -3.650 1.00 65.38 68 LEU A CA 1
ATOM 520 C C . LEU A 1 68 ? 7.734 -2.998 -4.124 1.00 65.38 68 LEU A C 1
ATOM 522 O O . LEU A 1 68 ? 8.862 -3.370 -4.434 1.00 65.38 68 LEU A O 1
ATOM 526 N N . ASP A 1 69 ? 7.393 -1.711 -4.110 1.00 58.69 69 ASP A N 1
ATOM 527 C CA . ASP A 1 69 ? 8.227 -0.655 -4.703 1.00 58.69 69 ASP A CA 1
ATOM 528 C C . ASP A 1 69 ? 9.348 -0.130 -3.784 1.00 58.69 69 ASP A C 1
ATOM 530 O O . ASP A 1 69 ? 10.124 0.731 -4.198 1.00 58.69 69 ASP A O 1
ATOM 534 N N . LYS A 1 70 ? 9.472 -0.621 -2.540 1.00 51.16 70 LYS A N 1
ATOM 535 C CA . LYS A 1 70 ? 10.504 -0.162 -1.591 1.00 51.16 70 LYS A CA 1
ATOM 536 C C . LYS A 1 70 ? 11.599 -1.207 -1.358 1.00 51.16 70 LYS A C 1
ATOM 538 O O . LYS A 1 70 ? 11.506 -1.975 -0.404 1.00 51.16 70 LYS A O 1
ATOM 543 N N . PRO A 1 71 ? 12.673 -1.211 -2.167 1.00 46.97 71 PRO A N 1
ATOM 544 C CA . PRO A 1 71 ? 13.799 -2.124 -1.972 1.00 46.97 71 PRO A CA 1
ATOM 545 C C . PRO A 1 71 ? 14.691 -1.763 -0.768 1.00 46.97 71 PRO A C 1
ATOM 547 O O . PRO A 1 71 ? 15.402 -2.627 -0.266 1.00 46.97 71 PRO A O 1
ATOM 550 N N . GLU A 1 72 ? 14.675 -0.512 -0.290 1.00 41.34 72 GLU A N 1
ATOM 551 C CA . GLU A 1 72 ? 15.651 -0.019 0.704 1.00 41.34 72 GLU A CA 1
ATOM 552 C C . GLU A 1 72 ? 15.228 -0.251 2.171 1.00 41.34 72 GLU A C 1
ATOM 554 O O . GLU A 1 72 ? 16.067 -0.328 3.065 1.00 41.34 72 GLU A O 1
ATOM 559 N N . GLU A 1 73 ? 13.935 -0.475 2.421 1.00 40.59 73 GLU A N 1
ATOM 560 C CA . GLU A 1 73 ? 13.387 -0.840 3.742 1.00 40.59 73 GLU A CA 1
ATOM 561 C C . GLU A 1 73 ? 13.227 -2.368 3.903 1.00 40.59 73 GLU A C 1
ATOM 563 O O . GLU A 1 73 ? 12.595 -2.849 4.837 1.00 40.59 73 GLU A O 1
ATOM 568 N N . CYS A 1 74 ? 13.837 -3.154 3.008 1.00 45.72 74 CYS A N 1
ATOM 569 C CA . CYS A 1 74 ? 14.021 -4.601 3.159 1.00 45.72 74 CYS A CA 1
ATOM 570 C C . CYS A 1 74 ? 15.308 -4.928 3.937 1.00 45.72 74 CYS A C 1
ATOM 572 O O . CYS A 1 74 ? 16.016 -5.881 3.607 1.00 45.72 74 CYS A O 1
ATOM 574 N N . THR A 1 75 ? 15.660 -4.124 4.942 1.00 33.69 75 THR A N 1
ATOM 575 C CA . THR A 1 75 ? 16.831 -4.391 5.778 1.00 33.69 75 THR A CA 1
ATOM 576 C C . THR A 1 75 ? 16.435 -5.117 7.063 1.00 33.69 75 THR A C 1
ATOM 578 O O . THR A 1 75 ? 15.718 -4.600 7.910 1.00 33.69 75 THR A O 1
ATOM 581 N N . ALA A 1 76 ? 16.985 -6.329 7.176 1.00 39.44 76 ALA A N 1
ATOM 582 C CA . ALA A 1 76 ? 17.258 -7.072 8.403 1.00 39.44 76 ALA A CA 1
ATOM 583 C C . ALA A 1 76 ? 16.069 -7.659 9.187 1.00 39.44 76 ALA A C 1
ATOM 585 O O . ALA A 1 76 ? 15.899 -7.368 10.362 1.00 39.44 76 ALA A O 1
ATOM 586 N N . ASP A 1 77 ? 15.368 -8.624 8.586 1.00 37.12 77 ASP A N 1
ATOM 587 C CA . ASP A 1 77 ? 15.084 -9.883 9.289 1.00 37.12 77 ASP A CA 1
ATOM 588 C C . ASP A 1 77 ? 15.079 -11.045 8.288 1.00 37.12 77 ASP A C 1
ATOM 590 O O . ASP A 1 77 ? 14.378 -11.037 7.277 1.00 37.12 77 ASP A O 1
ATOM 594 N N . LEU A 1 78 ? 15.922 -12.041 8.556 1.00 42.69 78 LEU A N 1
ATOM 595 C CA . LEU A 1 78 ? 16.438 -13.028 7.599 1.00 42.69 78 LEU A CA 1
ATOM 596 C C . LEU A 1 78 ? 15.397 -14.006 7.001 1.00 42.69 78 LEU A C 1
ATOM 598 O O . LEU A 1 78 ? 15.804 -14.960 6.350 1.00 42.69 78 LEU A O 1
ATOM 602 N N . ASN A 1 79 ? 14.089 -13.818 7.223 1.00 41.09 79 ASN A N 1
ATOM 603 C CA . ASN A 1 79 ? 13.019 -14.732 6.784 1.00 41.09 79 ASN A CA 1
ATOM 604 C C . ASN A 1 79 ? 11.653 -14.062 6.522 1.00 41.09 79 ASN A C 1
ATOM 606 O O . ASN A 1 79 ? 10.643 -14.757 6.427 1.00 41.09 79 ASN A O 1
ATOM 610 N N . LEU A 1 80 ? 11.583 -12.733 6.403 1.00 46.56 80 LEU A N 1
ATOM 611 C CA . LEU A 1 80 ? 10.320 -12.041 6.150 1.00 46.56 80 LEU A CA 1
ATOM 612 C C . LEU A 1 80 ? 10.460 -11.124 4.938 1.00 46.56 80 LEU A C 1
ATOM 614 O O . LEU A 1 80 ? 10.788 -9.948 5.057 1.00 46.56 80 LEU A O 1
ATOM 618 N N . SER A 1 81 ? 10.153 -11.643 3.749 1.00 51.72 81 SER A N 1
ATOM 619 C CA . SER A 1 81 ? 9.685 -10.762 2.683 1.00 51.72 81 SER A CA 1
ATOM 620 C C . SER A 1 81 ? 8.409 -10.099 3.206 1.00 51.72 81 SER A C 1
ATOM 622 O O . SER A 1 81 ? 7.364 -10.741 3.247 1.00 51.72 81 SER A O 1
ATOM 624 N N . THR A 1 82 ? 8.473 -8.838 3.633 1.00 57.50 82 THR A N 1
ATOM 625 C CA . THR A 1 82 ? 7.316 -8.064 4.135 1.00 57.50 82 THR A CA 1
ATOM 626 C C . THR A 1 82 ? 6.189 -7.937 3.107 1.00 57.50 82 THR A C 1
ATOM 628 O O . THR A 1 82 ? 5.068 -7.565 3.450 1.00 57.50 82 THR A O 1
ATOM 631 N N . ALA A 1 83 ? 6.476 -8.303 1.856 1.00 68.50 83 ALA A N 1
ATOM 632 C CA . ALA A 1 83 ? 5.505 -8.459 0.795 1.00 68.50 83 ALA A CA 1
ATOM 633 C C . ALA A 1 83 ? 4.747 -9.803 0.819 1.00 68.50 83 ALA A C 1
ATOM 635 O O . ALA A 1 83 ? 3.651 -9.838 0.294 1.00 68.50 83 ALA A O 1
ATOM 636 N N . CYS A 1 84 ? 5.254 -10.897 1.395 1.00 82.12 84 CYS A N 1
ATOM 637 C CA . CYS A 1 84 ? 4.573 -12.202 1.381 1.00 82.12 84 CYS A CA 1
ATOM 638 C C . CYS A 1 84 ? 4.004 -12.538 2.763 1.00 82.12 84 CYS A C 1
ATOM 640 O O . CYS A 1 84 ? 4.746 -12.850 3.693 1.00 82.12 84 CYS A O 1
ATOM 642 N N . VAL A 1 85 ? 2.682 -12.480 2.905 1.00 84.38 85 VAL A N 1
ATOM 643 C CA . VAL A 1 85 ? 1.970 -12.661 4.178 1.00 84.38 85 VAL A CA 1
ATOM 644 C C . VAL A 1 85 ? 0.892 -13.737 4.063 1.00 84.38 85 VAL A C 1
ATOM 646 O O . VAL A 1 85 ? 0.465 -14.092 2.969 1.00 84.38 85 VAL A O 1
ATOM 649 N N . SER A 1 86 ? 0.402 -14.245 5.195 1.00 84.75 86 SER A N 1
ATOM 650 C CA . SER A 1 86 ? -0.655 -15.270 5.208 1.00 84.75 86 SER A CA 1
ATOM 651 C C . SER A 1 86 ? -2.031 -14.741 4.792 1.00 84.75 86 SER A C 1
ATOM 653 O O . SER A 1 86 ? -2.798 -15.470 4.173 1.00 84.75 86 SER A O 1
ATOM 655 N N . PHE A 1 87 ?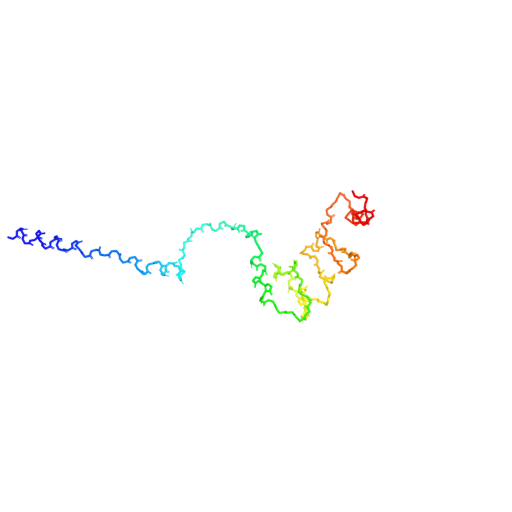 -2.352 -13.483 5.120 1.00 85.12 87 PHE A N 1
ATOM 656 C CA . PHE A 1 87 ? -3.657 -12.882 4.831 1.00 85.12 87 PHE A CA 1
ATOM 657 C C . PHE A 1 87 ? -3.524 -11.434 4.341 1.00 85.12 87 PHE A C 1
ATOM 659 O O . PHE A 1 87 ? -2.644 -10.718 4.819 1.00 85.12 87 PHE A O 1
ATOM 666 N N . PRO A 1 88 ? -4.432 -10.945 3.474 1.00 83.81 88 PRO A N 1
ATOM 667 C CA . PRO A 1 88 ? -4.365 -9.582 2.936 1.00 83.81 88 PRO A CA 1
ATOM 668 C C . PRO A 1 88 ? -4.316 -8.475 4.000 1.00 83.81 88 PRO A C 1
ATOM 670 O O . PRO A 1 88 ? -3.587 -7.492 3.849 1.00 83.81 88 PRO A O 1
ATOM 673 N N . HIS A 1 89 ? -5.041 -8.639 5.112 1.00 84.25 89 HIS A N 1
ATOM 674 C CA . HIS A 1 89 ? -5.022 -7.677 6.215 1.00 84.25 89 HIS A CA 1
ATOM 675 C C . HIS A 1 89 ? -3.707 -7.675 6.991 1.00 84.25 89 HIS A C 1
ATOM 677 O O . HIS A 1 89 ? -3.451 -6.704 7.686 1.00 84.25 89 HIS A O 1
ATOM 683 N N . HIS A 1 90 ? -2.828 -8.672 6.856 1.00 85.50 90 HIS A N 1
ATOM 684 C CA . HIS A 1 90 ? -1.500 -8.644 7.479 1.00 85.50 90 HIS A CA 1
ATOM 685 C C . HIS A 1 90 ? -0.509 -7.745 6.742 1.00 85.50 90 HIS A C 1
ATOM 687 O O . HIS A 1 90 ? 0.483 -7.334 7.341 1.00 85.50 90 HIS A O 1
ATOM 693 N N . CYS A 1 91 ? -0.797 -7.355 5.499 1.00 86.19 91 CYS A N 1
ATOM 694 C CA . CYS A 1 91 ? 0.070 -6.443 4.765 1.00 86.19 91 CYS A CA 1
ATOM 695 C C . CYS A 1 91 ? 0.277 -5.122 5.531 1.00 86.19 91 CYS A C 1
ATOM 697 O O . CYS A 1 91 ? -0.694 -4.575 6.079 1.00 86.19 91 CYS A O 1
ATOM 699 N N . PRO A 1 92 ? 1.512 -4.598 5.589 1.00 85.62 92 PRO A N 1
ATOM 700 C CA . PRO A 1 92 ? 1.761 -3.273 6.129 1.00 85.62 92 PRO A CA 1
ATOM 701 C C . PRO A 1 92 ? 1.307 -2.190 5.140 1.00 85.62 92 PRO A C 1
ATOM 703 O O . PRO A 1 92 ? 1.027 -2.463 3.971 1.00 85.62 92 PRO A O 1
ATOM 706 N N . CYS A 1 93 ? 1.206 -0.959 5.635 1.00 86.75 93 CYS A N 1
ATOM 707 C CA . CYS A 1 93 ? 1.008 0.217 4.794 1.00 86.75 93 CYS A CA 1
ATOM 708 C C . CYS A 1 93 ? 2.318 0.609 4.105 1.00 86.75 93 CYS A C 1
ATOM 710 O O . CYS A 1 93 ? 3.396 0.329 4.630 1.00 86.75 93 CYS A O 1
ATOM 712 N N . ALA A 1 94 ? 2.231 1.264 2.949 1.00 84.56 94 ALA A N 1
ATOM 713 C CA . ALA A 1 94 ? 3.398 1.656 2.162 1.00 84.56 94 ALA A CA 1
ATOM 714 C C . ALA A 1 94 ? 4.272 2.702 2.880 1.00 84.56 94 ALA A C 1
ATOM 716 O O . ALA A 1 94 ? 5.496 2.723 2.704 1.00 84.56 94 ALA A O 1
ATOM 717 N N . TRP A 1 95 ? 3.674 3.541 3.736 1.00 84.19 95 TRP A N 1
ATOM 718 C CA . TRP A 1 95 ? 4.397 4.520 4.554 1.00 84.19 95 TRP A CA 1
ATOM 719 C C . TRP A 1 95 ? 3.973 4.456 6.027 1.00 84.19 95 TRP A C 1
ATOM 721 O O . TRP A 1 95 ? 3.275 5.352 6.499 1.00 84.19 95 TRP A O 1
ATOM 731 N N . PRO A 1 96 ? 4.434 3.463 6.813 1.00 82.38 96 PRO A N 1
ATOM 732 C CA . PRO A 1 96 ? 4.032 3.299 8.219 1.00 82.38 96 PRO A CA 1
ATOM 733 C C . PRO A 1 96 ? 4.350 4.512 9.112 1.00 82.38 96 PRO A C 1
ATOM 735 O O . PRO A 1 96 ? 3.711 4.745 10.141 1.00 82.38 96 PRO A O 1
ATOM 738 N N . SER A 1 97 ? 5.337 5.322 8.725 1.00 84.62 97 SER A N 1
ATOM 739 C CA . SER A 1 97 ? 5.665 6.583 9.394 1.00 84.62 97 SER A CA 1
ATOM 740 C C . SER A 1 97 ? 4.567 7.640 9.230 1.00 84.62 97 SER A C 1
ATOM 742 O O . SER A 1 97 ? 4.309 8.389 10.175 1.00 84.62 97 SER A O 1
ATOM 744 N N . HIS A 1 98 ? 3.8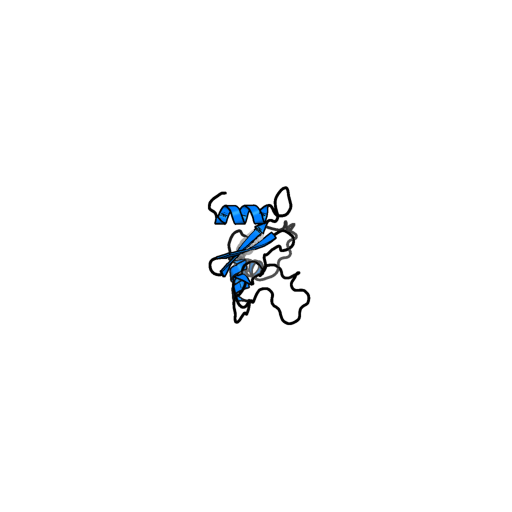59 7.652 8.099 1.00 86.94 98 HIS A N 1
ATOM 745 C CA . HIS A 1 98 ? 2.872 8.672 7.730 1.00 86.94 98 HIS A CA 1
ATOM 746 C C . HIS A 1 98 ? 1.437 8.151 7.638 1.00 86.94 98 HIS A C 1
ATOM 748 O O . HIS A 1 98 ? 0.518 8.959 7.519 1.00 86.94 98 HIS A O 1
ATOM 754 N N . GLU A 1 99 ? 1.235 6.841 7.725 1.00 87.44 99 GLU A N 1
ATOM 755 C CA . GLU A 1 99 ? -0.059 6.179 7.589 1.00 87.44 99 GLU A CA 1
ATOM 756 C C . GLU A 1 99 ? -0.372 5.323 8.814 1.00 87.44 99 GLU A C 1
ATOM 758 O O . GLU A 1 99 ? 0.509 4.679 9.384 1.00 87.44 99 GLU A O 1
ATOM 763 N N . ASP A 1 100 ? -1.645 5.313 9.194 1.00 88.38 100 ASP A N 1
ATOM 764 C CA . ASP A 1 100 ? -2.219 4.382 10.152 1.00 88.38 100 ASP A CA 1
ATOM 765 C C . ASP A 1 100 ? -2.961 3.274 9.399 1.00 88.38 100 ASP A C 1
ATOM 767 O O . ASP A 1 100 ? -3.679 3.517 8.421 1.00 88.38 100 ASP A O 1
ATOM 771 N N . LYS A 1 101 ? -2.794 2.044 9.883 1.00 87.81 101 LYS A N 1
ATOM 772 C CA . LYS A 1 101 ? -3.473 0.855 9.372 1.00 87.81 101 LYS A CA 1
ATOM 773 C C . LYS A 1 101 ? -4.736 0.594 10.180 1.00 87.81 101 LYS A C 1
ATOM 775 O O . LYS A 1 101 ? -4.675 0.500 11.404 1.00 87.81 101 LYS A O 1
ATOM 780 N N . PHE A 1 102 ? -5.851 0.390 9.490 1.00 89.88 102 PHE A N 1
ATOM 781 C CA . PHE A 1 102 ? -7.113 -0.020 10.099 1.00 89.88 102 PHE A CA 1
ATOM 782 C C . PHE A 1 102 ? -7.637 -1.281 9.424 1.00 89.88 102 PHE A C 1
ATOM 784 O O . PHE A 1 102 ? -7.618 -1.394 8.198 1.00 89.88 102 PHE A O 1
ATOM 791 N N . GLU A 1 103 ? -8.122 -2.220 10.230 1.00 88.94 103 GLU A N 1
ATOM 792 C CA . GLU A 1 103 ? -8.822 -3.406 9.747 1.00 88.94 103 GLU A CA 1
ATOM 793 C C . GLU A 1 103 ? -10.319 -3.109 9.687 1.00 88.94 103 GLU A C 1
ATOM 795 O O . GLU A 1 103 ? -10.930 -2.627 10.645 1.00 88.94 103 GLU A O 1
ATOM 800 N N . LEU A 1 104 ? -10.897 -3.351 8.518 1.00 84.06 104 LEU A N 1
ATOM 801 C CA . LEU A 1 104 ? -12.325 -3.254 8.282 1.00 84.06 104 LEU A CA 1
ATOM 802 C C . LEU A 1 104 ? -12.993 -4.595 8.605 1.00 84.06 104 LEU A C 1
ATOM 804 O O . LEU A 1 104 ? -12.340 -5.607 8.872 1.00 84.06 104 LEU A O 1
ATOM 808 N N . ALA A 1 105 ? -14.324 -4.607 8.561 1.00 79.69 105 ALA A N 1
ATOM 809 C CA . ALA A 1 105 ? -15.045 -5.871 8.508 1.00 79.69 105 ALA A CA 1
ATOM 810 C C . ALA A 1 105 ? -14.578 -6.692 7.286 1.00 79.69 105 ALA A C 1
ATOM 812 O O . ALA A 1 105 ? -14.077 -6.136 6.312 1.00 79.69 105 ALA A O 1
ATOM 813 N N . GLU A 1 106 ? -14.742 -8.017 7.348 1.00 81.06 106 GLU A N 1
ATOM 814 C CA . GLU A 1 106 ? -14.466 -8.931 6.222 1.00 81.06 106 GLU A CA 1
ATOM 815 C C . GLU A 1 106 ? -12.976 -9.120 5.875 1.00 81.06 106 GLU A C 1
ATOM 817 O O . GLU A 1 106 ? -12.634 -9.582 4.790 1.00 81.06 106 GLU A O 1
ATOM 822 N N . GLY A 1 107 ? -12.064 -8.806 6.803 1.00 78.25 107 GLY A N 1
ATOM 823 C CA . GLY A 1 107 ? -10.630 -9.069 6.617 1.00 78.25 107 GLY A CA 1
ATOM 824 C C . GLY A 1 107 ? -9.967 -8.161 5.578 1.00 78.25 107 GLY A C 1
ATOM 825 O O . GLY A 1 107 ? -8.886 -8.481 5.076 1.00 78.25 107 GLY A O 1
ATOM 826 N N . GLN A 1 108 ? -10.609 -7.036 5.260 1.00 81.50 108 GLN A N 1
ATOM 827 C CA . GLN A 1 108 ? -10.035 -5.952 4.475 1.00 81.50 108 GLN A CA 1
ATOM 828 C C . GLN A 1 108 ? -9.224 -5.020 5.378 1.00 81.50 108 GLN A C 1
ATOM 830 O O . GLN A 1 108 ? -9.518 -4.857 6.562 1.00 81.50 108 GLN A O 1
ATOM 835 N N . ARG A 1 109 ? -8.216 -4.360 4.809 1.00 87.56 109 ARG A N 1
ATOM 836 C CA . ARG A 1 109 ? -7.473 -3.297 5.490 1.00 87.56 109 ARG A CA 1
ATOM 837 C C . ARG A 1 109 ? -7.497 -2.016 4.679 1.00 87.56 109 ARG A C 1
ATOM 839 O O . ARG A 1 109 ? -7.573 -2.057 3.453 1.00 87.56 109 ARG A O 1
ATOM 846 N N . ILE A 1 110 ? -7.342 -0.895 5.364 1.00 89.62 110 ILE A N 1
ATOM 847 C CA . ILE A 1 110 ? -7.094 0.405 4.748 1.00 89.62 110 ILE A CA 1
ATOM 848 C C . ILE A 1 110 ? -5.892 1.069 5.405 1.00 89.62 110 ILE A C 1
ATOM 850 O O . ILE A 1 110 ? -5.636 0.892 6.597 1.00 89.62 110 ILE A O 1
ATOM 854 N N . CYS A 1 111 ? -5.160 1.825 4.597 1.00 89.06 111 CYS A N 1
ATOM 855 C CA . CYS A 1 111 ? -4.063 2.676 5.026 1.00 89.06 111 CYS A CA 1
ATOM 856 C C . CYS A 1 111 ? -4.509 4.114 4.832 1.00 89.06 111 CYS A C 1
ATOM 858 O O . CYS A 1 111 ? -4.935 4.493 3.742 1.00 89.06 111 CYS A O 1
ATOM 860 N N . ILE A 1 112 ? -4.487 4.889 5.907 1.00 89.44 112 ILE A N 1
ATOM 861 C CA . ILE A 1 112 ? -4.938 6.275 5.886 1.00 89.44 112 ILE A CA 1
ATOM 862 C C . ILE A 1 112 ? -3.812 7.126 6.416 1.00 89.44 112 ILE A C 1
ATOM 864 O O . ILE A 1 112 ? -3.228 6.808 7.447 1.00 89.44 112 ILE A O 1
ATOM 868 N N . SER A 1 113 ? -3.537 8.236 5.737 1.00 88.38 113 SER A N 1
ATOM 869 C CA . SER A 1 113 ? -2.621 9.238 6.259 1.00 88.38 113 SER A CA 1
ATOM 870 C C . SER A 1 113 ? -2.988 9.589 7.704 1.00 88.38 113 SER A C 1
ATOM 872 O O . SER A 1 113 ? -4.136 9.920 8.005 1.00 88.38 113 SER A O 1
ATOM 874 N N . LYS A 1 114 ? -1.986 9.611 8.583 1.00 85.62 114 LYS A N 1
ATOM 875 C CA . LYS A 1 114 ? -2.085 10.171 9.940 1.00 85.62 114 LYS A CA 1
ATOM 876 C C . LYS A 1 114 ? -2.573 11.630 9.922 1.00 85.62 114 LYS A C 1
ATOM 878 O O . LYS A 1 114 ? -2.977 12.155 10.957 1.00 85.62 114 LYS A O 1
ATOM 883 N N . GLY A 1 115 ? -2.532 12.268 8.744 1.00 71.56 115 GLY A N 1
ATOM 884 C CA . GLY A 1 115 ? -2.982 13.613 8.415 1.00 71.56 115 GLY A CA 1
ATOM 885 C C . GLY A 1 115 ? -4.292 14.040 9.081 1.00 71.56 115 GLY A C 1
ATOM 886 O O . GLY A 1 115 ? -5.393 13.593 8.751 1.00 71.56 115 GLY A O 1
ATOM 887 N N . GLY A 1 116 ? -4.123 14.994 9.988 1.00 66.94 116 GLY A N 1
ATOM 888 C CA . GLY A 1 116 ? -5.126 15.689 10.776 1.00 66.94 116 GLY A CA 1
ATOM 889 C C . GLY A 1 116 ? -4.414 16.737 11.634 1.00 66.94 116 GLY A C 1
ATOM 890 O O . GLY A 1 116 ? -3.207 16.648 11.854 1.00 66.94 116 GLY A O 1
ATOM 891 N N . PHE A 1 117 ? -5.127 17.746 12.127 1.00 65.50 117 PHE A N 1
ATOM 892 C CA . PHE A 1 117 ? -4.538 18.768 13.005 1.00 65.50 117 PHE A CA 1
ATOM 893 C C . PHE A 1 117 ? -4.253 18.221 14.418 1.00 65.50 117 PHE A C 1
ATOM 895 O O . PHE A 1 117 ? -3.654 18.917 15.240 1.00 65.50 117 PHE A O 1
ATOM 902 N N . LYS A 1 118 ? -4.718 16.999 14.731 1.00 76.75 118 LYS A N 1
ATOM 903 C CA . LYS A 1 118 ? -4.598 16.349 16.044 1.00 76.75 118 LYS A CA 1
ATOM 904 C C . LYS A 1 118 ? -4.350 14.843 15.920 1.00 76.75 118 LYS A C 1
ATOM 906 O O . LYS A 1 118 ? -4.868 14.187 15.018 1.00 76.75 118 LYS A O 1
ATOM 911 N N . ALA A 1 119 ? -3.621 14.284 16.885 1.00 79.88 119 ALA A N 1
ATOM 912 C CA . ALA A 1 119 ? -3.442 12.839 17.016 1.00 79.88 119 ALA A CA 1
ATOM 913 C C . ALA A 1 119 ? -4.797 12.117 17.168 1.00 79.88 119 ALA A C 1
ATOM 915 O O . ALA A 1 119 ? -5.696 12.611 17.850 1.00 79.88 119 ALA A O 1
ATOM 916 N N . GLY A 1 120 ? -4.943 10.954 16.526 1.00 81.50 120 GLY A N 1
ATOM 917 C CA . GLY A 1 120 ? -6.170 10.146 16.572 1.00 81.50 120 GLY A CA 1
ATOM 918 C C . GLY A 1 120 ? -7.323 10.652 15.694 1.00 81.50 120 GLY A C 1
ATOM 919 O O . GLY A 1 120 ? -8.396 10.049 15.685 1.00 81.50 120 GLY A O 1
ATOM 920 N N . GLU A 1 121 ? -7.130 11.728 14.925 1.00 86.38 121 GLU A N 1
ATOM 921 C CA . GLU A 1 121 ? -8.158 12.248 14.017 1.00 86.38 121 GLU A CA 1
ATOM 922 C C . GLU A 1 121 ? -8.497 11.256 12.895 1.00 86.38 121 GLU A C 1
ATOM 924 O O . GLU A 1 121 ? -9.675 11.074 12.583 1.00 86.38 121 GLU A O 1
ATOM 929 N N . ALA A 1 122 ? -7.492 10.575 12.335 1.00 87.62 122 ALA A N 1
ATOM 930 C CA . ALA A 1 122 ? -7.685 9.539 11.322 1.00 87.62 122 ALA A CA 1
ATOM 931 C C . ALA A 1 122 ? -8.578 8.404 11.850 1.00 87.62 122 ALA A C 1
ATOM 933 O O . ALA A 1 122 ? -9.603 8.099 11.243 1.00 87.62 122 ALA A O 1
ATOM 934 N N . ALA A 1 123 ? -8.276 7.871 13.039 1.00 87.62 123 ALA A N 1
ATOM 935 C CA . ALA A 1 123 ? -9.096 6.848 13.689 1.00 87.62 123 ALA A CA 1
ATOM 936 C C . ALA A 1 123 ? -10.542 7.320 13.918 1.00 87.62 123 ALA A C 1
ATOM 938 O O . ALA A 1 123 ? -11.493 6.584 13.650 1.00 87.62 123 ALA A O 1
ATOM 939 N N . ARG A 1 124 ? -10.732 8.577 14.346 1.00 87.56 124 ARG A N 1
ATOM 940 C CA . ARG A 1 124 ? -12.072 9.161 14.501 1.00 87.56 124 ARG A CA 1
ATOM 941 C C . ARG A 1 124 ? -12.823 9.217 13.171 1.00 87.56 124 ARG A C 1
ATOM 943 O O . ARG A 1 124 ? -14.007 8.899 13.137 1.00 87.56 124 ARG A O 1
ATOM 950 N N . LYS A 1 125 ? -12.159 9.634 12.088 1.00 88.31 125 LYS A N 1
ATOM 951 C CA . LYS A 1 125 ? -12.760 9.694 10.747 1.00 88.31 125 LYS A CA 1
ATOM 952 C C . LYS A 1 125 ? -13.150 8.306 10.251 1.00 88.31 125 LYS A C 1
ATOM 954 O O . LYS A 1 125 ? -14.249 8.161 9.735 1.00 88.31 125 LYS A O 1
ATOM 959 N N . VAL A 1 126 ? -12.315 7.292 10.473 1.00 90.00 126 VAL A N 1
ATOM 960 C CA . VAL A 1 126 ? -12.640 5.892 10.144 1.00 90.00 126 VAL A CA 1
ATOM 961 C C . VAL A 1 126 ? -13.885 5.425 10.883 1.00 90.00 126 VAL A C 1
ATOM 963 O O . VAL A 1 126 ? -14.789 4.858 10.275 1.00 90.00 126 VAL A O 1
ATOM 966 N N . GLU A 1 127 ? -13.967 5.702 12.182 1.00 89.00 127 GLU A N 1
ATOM 967 C CA . GLU A 1 127 ? -15.115 5.286 12.987 1.00 89.00 127 GLU A CA 1
ATOM 968 C C . GLU A 1 127 ? -16.408 6.005 12.574 1.00 89.00 127 GLU A C 1
ATOM 970 O O . GLU A 1 127 ? -17.480 5.400 12.541 1.00 89.00 127 GLU A O 1
ATOM 975 N N . LEU A 1 128 ? -16.321 7.289 12.213 1.00 89.44 128 LEU A N 1
ATOM 976 C CA . LEU A 1 128 ? -17.448 8.027 11.640 1.00 89.44 128 LEU A CA 1
ATOM 977 C C . LEU A 1 128 ? -17.8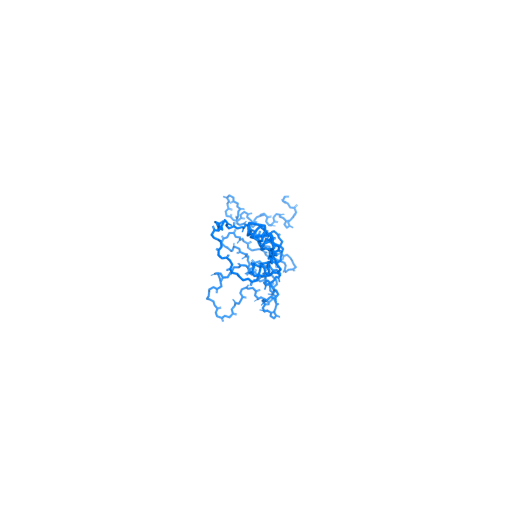51 7.458 10.273 1.00 89.44 128 LEU A C 1
ATOM 979 O O . LEU A 1 128 ? -19.042 7.258 10.044 1.00 89.44 128 LEU A O 1
ATOM 983 N N . ALA A 1 129 ? -16.887 7.118 9.410 1.00 89.25 129 ALA A N 1
ATOM 984 C CA . ALA A 1 129 ? -17.135 6.498 8.105 1.00 89.25 129 ALA A CA 1
ATOM 985 C C . ALA A 1 129 ? -17.912 5.190 8.257 1.00 89.25 129 ALA A C 1
ATOM 987 O O . ALA A 1 129 ? -18.925 4.975 7.597 1.00 89.25 129 ALA A O 1
ATOM 988 N N . ARG A 1 130 ? -17.465 4.344 9.191 1.00 87.19 130 ARG A N 1
ATOM 989 C CA . ARG A 1 130 ? -18.082 3.053 9.503 1.00 87.19 130 ARG A CA 1
ATOM 990 C C . ARG A 1 130 ? -19.531 3.201 9.969 1.00 87.19 130 ARG A C 1
ATOM 992 O O . ARG A 1 130 ? -20.348 2.320 9.720 1.00 87.19 130 ARG A O 1
ATOM 999 N N . LYS A 1 131 ? -19.851 4.309 10.637 1.00 90.50 131 LYS A N 1
ATOM 1000 C CA . LYS A 1 131 ? -21.210 4.645 11.083 1.00 90.50 131 LYS A CA 1
ATOM 1001 C C . LYS A 1 131 ? -22.041 5.377 10.024 1.00 90.50 131 LYS A C 1
ATOM 1003 O O . LYS A 1 131 ? -23.212 5.633 10.279 1.00 90.50 131 LYS A O 1
ATOM 1008 N N . GLY A 1 132 ? -21.463 5.724 8.871 1.00 88.75 132 GLY A N 1
ATOM 1009 C CA . GLY A 1 132 ? -22.121 6.542 7.847 1.00 88.75 132 GLY A CA 1
ATOM 1010 C C . GLY A 1 132 ? -22.313 8.005 8.265 1.00 88.75 132 GLY A C 1
ATOM 1011 O O . GLY A 1 132 ? -23.303 8.619 7.886 1.00 88.75 132 GLY A O 1
ATOM 1012 N N . LEU A 1 133 ? -21.405 8.542 9.087 1.00 87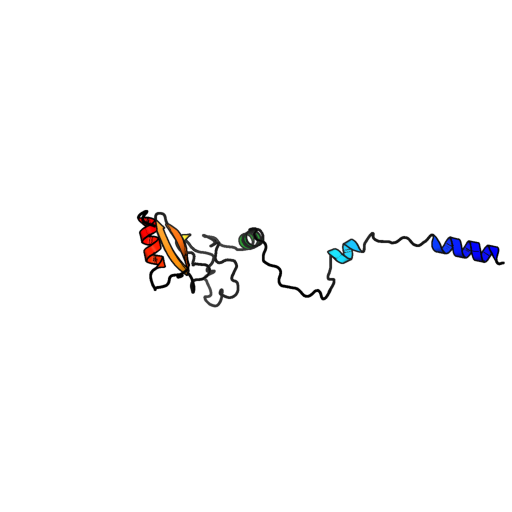.75 133 LEU A N 1
ATOM 1013 C CA . LEU A 1 133 ? -21.492 9.866 9.723 1.00 87.75 133 LEU A CA 1
ATOM 1014 C C . LEU A 1 133 ? -20.347 10.819 9.314 1.00 87.75 133 LEU A C 1
ATOM 1016 O O . LEU A 1 133 ? -19.990 11.707 10.093 1.00 87.75 133 LEU A O 1
ATOM 1020 N N . LEU A 1 134 ? -19.723 10.594 8.153 1.00 71.00 134 LEU A N 1
ATOM 1021 C CA . LEU A 1 134 ? -18.697 11.479 7.580 1.00 71.00 134 LEU A CA 1
ATOM 1022 C C . LEU A 1 134 ? -19.301 12.554 6.677 1.00 71.00 134 LEU A C 1
ATOM 1024 O O . LEU A 1 134 ? -20.238 12.219 5.921 1.00 71.00 134 LEU A O 1
#

Mean predicted aligned error: 16.39 Å

Radius of gyration: 30.33 Å; Cα contacts (8 Å, |Δi|>4): 99; chains: 1; bounding box: 65×38×88 Å

Sequence (134 aa):
MMRLVALLLLALTSAVSAQFGGFFDQMFSGGGQQQHHQQAQNVPSDSSVYRAQYARSHCDNYLCPDTLDKPEECTADLNLSTACVSFPHHCPCAWPSHEDKFELAEGQRICISKGGFKAGEAARKVELARKGLL

Foldseek 3Di:
DVVVVVVVVVVVVVPPDPCPVCVVVDVVPDDDDDPDPCPPDDDDPDCPVLVVQVVVDDEPAAFASLQSPDPPVPPDDPPDPLRHDHARLSRDHNCNVQWDWDADPPRDIDTDGCDDPDGCVRVVVVVCVVVVND